Protein AF-A0A5E4GK31-F1 (afdb_monomer)

Structure (mmCIF, N/CA/C/O backbone):
data_AF-A0A5E4GK31-F1
#
_entry.id   AF-A0A5E4GK31-F1
#
loop_
_atom_site.group_PDB
_atom_site.id
_atom_site.type_symbol
_atom_site.label_atom_id
_atom_site.label_alt_id
_atom_site.label_comp_id
_atom_site.label_asym_id
_atom_site.label_entity_id
_atom_site.label_seq_id
_atom_site.pdbx_PDB_ins_code
_atom_site.Cartn_x
_atom_site.Cartn_y
_atom_site.Cartn_z
_atom_site.occupancy
_atom_site.B_iso_or_equiv
_atom_site.auth_seq_id
_atom_site.auth_comp_id
_atom_site.auth_asym_id
_atom_site.auth_atom_id
_atom_site.pdbx_PDB_model_num
ATOM 1 N N . MET A 1 1 ? -9.399 -16.671 -3.365 1.00 38.94 1 MET A N 1
ATOM 2 C CA . MET A 1 1 ? -8.374 -17.064 -4.359 1.00 38.94 1 MET A CA 1
ATOM 3 C C . MET A 1 1 ? -7.216 -16.090 -4.257 1.00 38.94 1 MET A C 1
ATOM 5 O O . MET A 1 1 ? -7.447 -14.903 -4.423 1.00 38.94 1 MET A O 1
ATOM 9 N N . LYS A 1 2 ? -6.000 -16.553 -3.949 1.00 38.66 2 LYS A N 1
ATOM 10 C CA . LYS A 1 2 ? -4.810 -15.694 -3.998 1.00 38.66 2 LYS A CA 1
ATOM 11 C C . LYS A 1 2 ? -4.248 -15.729 -5.415 1.00 38.66 2 LYS A C 1
ATOM 13 O O . LYS A 1 2 ? -3.634 -16.719 -5.800 1.00 38.66 2 LYS A O 1
ATOM 18 N N . SER A 1 3 ? -4.461 -14.669 -6.190 1.00 53.00 3 SER A N 1
ATOM 19 C CA . SER A 1 3 ? -3.821 -14.483 -7.494 1.00 53.00 3 SER A CA 1
ATOM 20 C C . SER A 1 3 ? -2.358 -14.081 -7.284 1.00 53.00 3 SER A C 1
ATOM 22 O O . SER A 1 3 ? -1.995 -12.906 -7.391 1.00 53.00 3 SER A O 1
ATOM 24 N N . LYS A 1 4 ? -1.508 -15.044 -6.907 1.00 55.19 4 LYS A N 1
ATOM 25 C CA . LYS A 1 4 ? -0.059 -14.824 -6.825 1.00 55.19 4 LYS A CA 1
ATOM 26 C C . LYS A 1 4 ? 0.425 -14.330 -8.195 1.00 55.19 4 LYS A C 1
ATOM 28 O O . LYS A 1 4 ? 0.486 -15.097 -9.146 1.00 55.19 4 LYS A O 1
ATOM 33 N N . GLY A 1 5 ? 0.731 -13.035 -8.288 1.00 67.19 5 GLY A N 1
ATOM 34 C CA . GLY A 1 5 ? 1.324 -12.413 -9.472 1.00 67.19 5 GLY A CA 1
ATOM 35 C C . GLY A 1 5 ? 0.386 -11.674 -10.435 1.00 67.19 5 GLY A C 1
ATOM 36 O O . GLY A 1 5 ? 0.855 -11.372 -11.528 1.00 67.19 5 GLY A O 1
ATOM 37 N N . MET A 1 6 ? -0.872 -11.371 -10.080 1.00 85.00 6 MET A N 1
ATOM 38 C CA . MET A 1 6 ? -1.738 -10.458 -10.871 1.00 85.00 6 MET A CA 1
ATOM 39 C C . MET A 1 6 ? -1.795 -9.022 -10.337 1.00 85.00 6 MET A C 1
ATOM 41 O O . MET A 1 6 ? -2.273 -8.135 -11.034 1.00 85.00 6 MET A O 1
ATOM 45 N N . VAL A 1 7 ? -1.326 -8.782 -9.114 1.00 91.81 7 VAL A N 1
ATOM 46 C CA . VAL A 1 7 ? -1.344 -7.456 -8.487 1.00 91.81 7 VAL A CA 1
ATOM 47 C C . VAL A 1 7 ? 0.094 -7.007 -8.265 1.00 91.81 7 VAL A C 1
ATOM 49 O O . VAL A 1 7 ? 0.878 -7.757 -7.680 1.00 91.81 7 VAL A O 1
ATOM 52 N N . LEU A 1 8 ? 0.418 -5.795 -8.718 1.00 94.44 8 LEU A N 1
ATOM 53 C CA . LEU A 1 8 ? 1.686 -5.114 -8.462 1.00 94.44 8 LEU A CA 1
ATOM 54 C C . LEU A 1 8 ? 1.410 -3.850 -7.636 1.00 94.44 8 LEU A C 1
ATOM 56 O O . LEU A 1 8 ? 0.920 -2.865 -8.189 1.00 94.44 8 LEU A O 1
ATOM 60 N N . PRO A 1 9 ? 1.693 -3.849 -6.324 1.00 95.88 9 PRO A N 1
ATOM 61 C CA . PRO A 1 9 ? 1.639 -2.628 -5.534 1.00 95.88 9 PRO A CA 1
ATOM 62 C C . PRO A 1 9 ? 2.699 -1.631 -6.014 1.00 95.88 9 PRO A C 1
ATOM 64 O O . PRO A 1 9 ? 3.867 -1.990 -6.179 1.00 95.88 9 PRO A O 1
ATOM 67 N N . VAL A 1 10 ? 2.296 -0.374 -6.188 1.00 97.00 10 VAL A N 1
ATOM 68 C CA . VAL A 1 10 ? 3.196 0.758 -6.438 1.00 97.00 10 VAL A CA 1
ATOM 69 C C . VAL A 1 10 ? 3.015 1.750 -5.294 1.00 97.00 10 VAL A C 1
ATOM 71 O O . VAL A 1 10 ? 1.947 2.340 -5.135 1.00 97.00 10 VAL A O 1
ATOM 74 N N . PHE A 1 11 ? 4.047 1.910 -4.473 1.00 96.56 11 PHE A N 1
ATOM 75 C CA . PHE A 1 11 ? 4.069 2.824 -3.337 1.00 96.56 11 PHE A CA 1
ATOM 76 C C . PHE A 1 11 ? 4.655 4.159 -3.795 1.00 96.56 11 PHE A C 1
ATOM 78 O O . PHE A 1 11 ? 5.869 4.307 -3.916 1.00 96.56 11 PHE A O 1
ATOM 85 N N . TYR A 1 12 ? 3.782 5.118 -4.105 1.00 96.62 12 TYR A N 1
ATOM 86 C CA . TYR A 1 12 ? 4.183 6.418 -4.636 1.00 96.62 12 TYR A CA 1
ATOM 87 C C . TYR A 1 12 ? 4.209 7.486 -3.543 1.00 96.62 12 TYR A C 1
ATOM 89 O O . TYR A 1 12 ? 3.166 7.864 -3.016 1.00 96.62 12 TYR A O 1
ATOM 97 N N . ASN A 1 13 ? 5.407 7.964 -3.208 1.00 95.44 13 ASN A N 1
ATOM 98 C CA . ASN A 1 13 ? 5.670 8.965 -2.171 1.00 95.44 13 ASN A CA 1
ATOM 99 C C . ASN A 1 13 ? 5.005 8.653 -0.811 1.00 95.44 13 ASN A C 1
ATOM 101 O O . ASN A 1 13 ? 4.607 9.547 -0.066 1.00 95.44 13 ASN A O 1
ATOM 105 N N . VAL A 1 14 ? 4.889 7.366 -0.482 1.00 95.88 14 VAL A N 1
ATOM 106 C CA . VAL A 1 14 ? 4.369 6.862 0.795 1.00 95.88 14 VAL A CA 1
ATOM 107 C C . VAL A 1 14 ? 5.338 5.839 1.365 1.00 95.88 14 VAL A C 1
ATOM 109 O O . VAL A 1 14 ? 6.117 5.243 0.628 1.00 95.88 14 VAL A O 1
ATOM 112 N N . ASP A 1 15 ? 5.320 5.640 2.680 1.00 95.69 15 ASP A N 1
ATOM 113 C CA . ASP A 1 15 ? 6.008 4.504 3.288 1.00 95.69 15 ASP A CA 1
ATOM 114 C C . ASP A 1 15 ? 5.129 3.243 3.154 1.00 95.69 15 ASP A C 1
ATOM 116 O O . ASP A 1 15 ? 3.979 3.255 3.608 1.00 95.69 15 ASP A O 1
ATOM 120 N N . PRO A 1 16 ? 5.619 2.139 2.556 1.00 96.31 16 PRO A N 1
ATOM 121 C CA . PRO A 1 16 ? 4.856 0.894 2.465 1.00 96.31 16 PRO A CA 1
ATOM 122 C C . PRO A 1 16 ? 4.362 0.374 3.825 1.00 96.31 16 PRO A C 1
ATOM 124 O O . PRO A 1 16 ? 3.316 -0.277 3.902 1.00 96.31 16 PRO A O 1
ATOM 127 N N . SER A 1 17 ? 5.088 0.657 4.912 1.00 96.62 17 SER A N 1
ATOM 128 C CA . SER A 1 17 ? 4.694 0.273 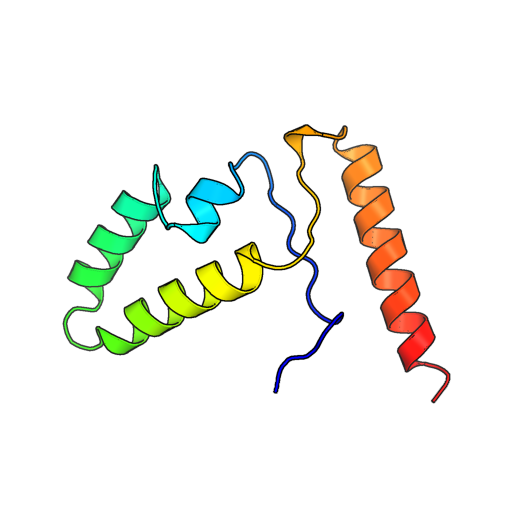6.268 1.00 96.62 17 SER A CA 1
ATOM 129 C C . SER A 1 17 ? 3.493 1.069 6.781 1.00 96.62 17 SER A C 1
ATOM 131 O O . SER A 1 17 ? 2.638 0.472 7.442 1.00 96.62 17 SER A O 1
ATOM 133 N N . ASP A 1 18 ? 3.365 2.345 6.399 1.00 97.69 18 ASP A N 1
ATOM 134 C CA . ASP A 1 18 ? 2.191 3.165 6.711 1.00 97.69 18 ASP A CA 1
ATOM 135 C C . ASP A 1 18 ? 0.946 2.654 5.994 1.00 97.69 18 ASP A C 1
ATOM 137 O O . ASP A 1 18 ? -0.121 2.571 6.599 1.00 97.69 18 ASP A O 1
ATOM 141 N 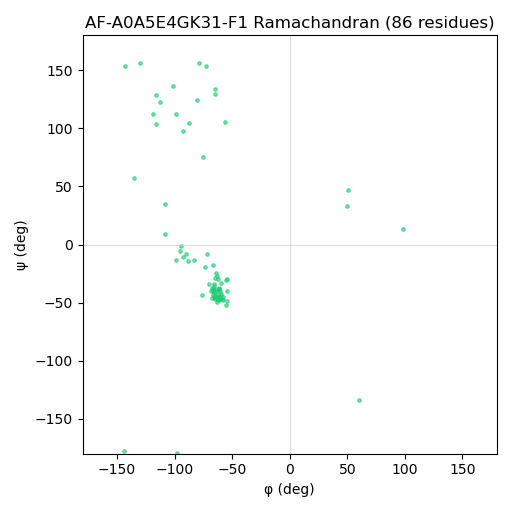N . VAL A 1 19 ? 1.083 2.205 4.744 1.00 97.50 19 VAL A N 1
ATOM 142 C CA . VAL A 1 19 ? -0.018 1.560 4.012 1.00 97.50 19 VAL A CA 1
ATOM 143 C C . VAL A 1 19 ? -0.401 0.232 4.670 1.00 97.50 19 VAL A C 1
ATOM 145 O O . VAL A 1 19 ? -1.583 -0.040 4.886 1.00 97.50 19 VAL A O 1
ATOM 148 N N . ARG A 1 20 ? 0.593 -0.591 5.031 1.00 97.44 20 ARG A N 1
ATOM 149 C CA . ARG A 1 20 ? 0.392 -1.930 5.611 1.00 97.44 20 ARG A CA 1
ATOM 150 C C . ARG A 1 20 ? -0.251 -1.903 6.989 1.00 97.44 20 ARG A C 1
ATOM 152 O O . ARG A 1 20 ? -1.068 -2.768 7.283 1.00 97.44 20 ARG A O 1
ATOM 159 N N . LYS A 1 21 ? 0.149 -0.957 7.837 1.00 98.00 21 LYS A N 1
ATOM 160 C CA . LYS A 1 21 ? -0.356 -0.814 9.210 1.00 98.00 21 LYS A CA 1
ATOM 161 C C . LYS A 1 21 ? -1.495 0.200 9.313 1.00 98.00 21 LYS A C 1
ATOM 163 O O . LYS A 1 21 ? -2.070 0.350 10.386 1.00 98.00 21 LYS A O 1
ATOM 168 N N . GLN A 1 22 ? -1.803 0.893 8.214 1.00 98.12 22 GLN A N 1
ATOM 169 C CA . GLN A 1 22 ? -2.705 2.042 8.172 1.00 98.12 22 GLN A CA 1
ATOM 170 C C . GLN A 1 22 ? -2.342 3.089 9.244 1.00 98.12 22 GLN A C 1
ATOM 172 O O . GLN A 1 22 ? -3.210 3.555 9.982 1.00 98.12 22 GLN A O 1
ATOM 177 N N . SER A 1 23 ? -1.049 3.423 9.338 1.00 98.12 23 SER A N 1
ATOM 178 C CA . SER A 1 23 ? -0.486 4.467 10.209 1.00 98.12 23 SER A CA 1
ATOM 179 C C . SER A 1 23 ? -0.259 5.782 9.447 1.00 98.12 23 SER A C 1
ATOM 181 O O . SER A 1 23 ? -0.630 5.910 8.279 1.00 98.12 23 SER A O 1
ATOM 183 N N . GLY A 1 24 ? 0.264 6.812 10.119 1.00 96.19 24 GLY A N 1
ATOM 184 C CA . GLY A 1 24 ? 0.464 8.128 9.509 1.00 96.19 24 GLY A CA 1
ATOM 185 C C . GLY A 1 24 ? -0.853 8.745 9.024 1.00 96.19 24 GLY A C 1
ATOM 186 O O . GLY A 1 24 ? -1.864 8.717 9.730 1.00 96.19 24 GLY A O 1
ATOM 187 N N . SER A 1 25 ? -0.864 9.280 7.802 1.00 96.56 25 SER A N 1
ATOM 188 C CA . SER A 1 25 ? -2.062 9.883 7.196 1.00 96.56 25 SER A CA 1
ATOM 189 C C . SER A 1 25 ? -3.215 8.888 7.008 1.00 96.56 25 SER A C 1
ATOM 191 O O . SER A 1 25 ? -4.382 9.274 7.113 1.00 96.56 25 SER A O 1
ATOM 193 N N . PHE A 1 26 ? -2.914 7.601 6.804 1.00 97.75 26 PHE A N 1
ATOM 194 C CA . PHE A 1 26 ? -3.928 6.557 6.647 1.00 97.75 26 PHE A CA 1
ATOM 195 C C . PHE A 1 26 ? -4.735 6.351 7.931 1.00 97.75 26 PHE A C 1
ATOM 197 O O . PHE A 1 26 ? -5.936 6.103 7.849 1.00 97.75 26 PHE A O 1
ATOM 204 N N . ALA A 1 27 ? -4.124 6.511 9.110 1.00 97.94 27 ALA A N 1
ATOM 205 C CA . ALA A 1 27 ? -4.833 6.377 10.383 1.00 97.94 27 ALA A CA 1
ATOM 206 C C . ALA A 1 27 ? -5.961 7.412 10.509 1.00 97.94 27 ALA A C 1
ATOM 208 O O . ALA A 1 27 ? -7.089 7.062 10.859 1.00 97.94 27 ALA A O 1
ATOM 209 N N . GLY A 1 28 ? -5.669 8.673 10.168 1.00 97.81 28 GLY A N 1
ATOM 21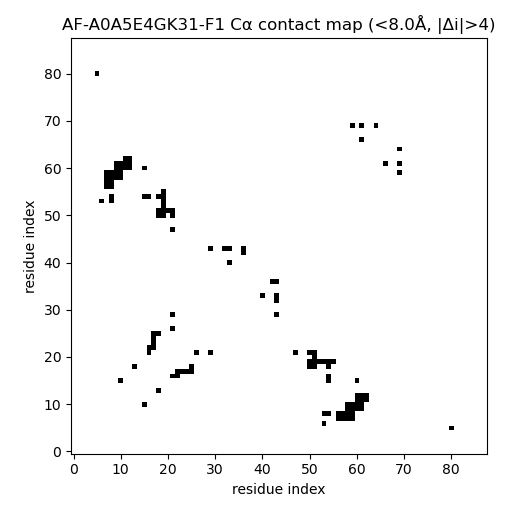0 C CA . GLY A 1 28 ? -6.651 9.759 10.175 1.00 97.81 28 GLY A CA 1
ATOM 211 C C . GLY A 1 28 ? -7.781 9.528 9.171 1.00 97.81 28 GLY A C 1
ATOM 212 O O . GLY A 1 28 ? -8.953 9.615 9.537 1.00 97.81 28 GLY A O 1
ATOM 213 N N . ALA A 1 29 ? -7.438 9.146 7.936 1.00 98.06 29 ALA A N 1
ATOM 214 C CA . ALA A 1 29 ? -8.420 8.850 6.892 1.00 98.06 29 ALA A CA 1
ATOM 215 C C . ALA A 1 29 ? -9.352 7.691 7.284 1.00 98.06 29 ALA A C 1
ATOM 217 O O . ALA A 1 29 ? -10.571 7.778 7.121 1.00 98.06 29 ALA A O 1
ATOM 218 N N . PHE A 1 30 ? -8.805 6.619 7.865 1.00 98.25 30 PHE A N 1
ATOM 219 C CA . PHE A 1 30 ? -9.622 5.508 8.340 1.00 98.25 30 PHE A CA 1
ATOM 220 C C . PHE A 1 30 ? -10.514 5.892 9.521 1.00 98.25 30 PHE A C 1
ATOM 222 O O . PHE A 1 30 ? -11.675 5.494 9.528 1.00 98.25 30 PHE A O 1
ATOM 229 N N . ALA A 1 31 ? -10.039 6.702 10.470 1.00 98.06 31 ALA A N 1
ATOM 230 C CA . ALA A 1 31 ? -10.878 7.193 11.565 1.00 98.06 31 ALA A CA 1
ATOM 231 C C . ALA A 1 31 ? -12.058 8.045 11.055 1.00 98.06 31 ALA A C 1
ATOM 233 O O . ALA A 1 31 ? -13.169 7.964 11.582 1.00 98.06 31 ALA A O 1
ATOM 234 N N . GLU A 1 32 ? -11.847 8.846 10.007 1.00 98.44 32 GLU A N 1
ATOM 235 C CA . GLU A 1 32 ? -12.926 9.585 9.346 1.00 98.44 32 GLU A CA 1
ATOM 236 C C . GLU A 1 32 ? -13.910 8.641 8.639 1.00 98.44 32 GLU A C 1
ATOM 238 O O . GLU A 1 32 ? -15.127 8.786 8.775 1.00 98.44 32 GLU A O 1
ATOM 243 N N . HIS A 1 33 ? -13.406 7.629 7.928 1.00 98.12 33 HIS A N 1
ATOM 244 C CA . HIS A 1 33 ? -14.245 6.626 7.274 1.00 98.12 33 HIS A CA 1
ATOM 245 C C . HIS A 1 33 ? -15.059 5.790 8.268 1.00 98.12 33 HIS A C 1
ATOM 247 O O . HIS A 1 33 ? -16.229 5.531 8.007 1.00 98.12 33 HIS A O 1
ATOM 253 N N . GLU A 1 34 ? -14.503 5.423 9.422 1.00 97.75 34 GLU A N 1
ATOM 254 C CA . GLU A 1 34 ? -15.228 4.711 10.485 1.00 97.75 34 GLU A CA 1
ATOM 255 C C . GLU A 1 34 ? -16.398 5.546 11.027 1.00 97.75 34 GLU A C 1
ATOM 257 O O . GLU A 1 34 ? -17.488 5.015 11.236 1.00 97.75 34 GLU A O 1
ATOM 262 N N . LYS A 1 35 ? -16.224 6.869 11.166 1.00 97.94 35 LYS A N 1
ATOM 263 C CA . LYS A 1 35 ? -17.317 7.785 11.538 1.00 97.94 35 LYS A CA 1
ATOM 264 C C . LYS A 1 35 ? -18.368 7.899 10.433 1.00 97.94 35 LYS A C 1
ATOM 266 O O . LYS A 1 35 ? -19.565 7.838 10.713 1.00 97.94 35 LYS A O 1
ATOM 271 N N . ARG A 1 36 ? -17.927 8.065 9.180 1.00 98.19 36 ARG A N 1
ATOM 272 C CA . ARG A 1 36 ? -18.806 8.249 8.014 1.00 98.19 36 ARG A CA 1
ATOM 273 C C . ARG A 1 36 ? -19.624 6.998 7.689 1.00 98.19 36 ARG A C 1
ATOM 275 O O . ARG A 1 36 ? -20.780 7.119 7.304 1.00 98.19 36 ARG A O 1
ATOM 282 N N . PHE A 1 37 ? -19.036 5.816 7.846 1.00 97.56 37 PHE A N 1
ATOM 283 C CA . PHE A 1 37 ? -19.648 4.521 7.541 1.00 97.56 37 PHE A CA 1
ATOM 284 C C . PHE A 1 37 ? -19.983 3.734 8.814 1.00 97.56 37 PHE A C 1
ATOM 286 O O . PHE A 1 37 ? -19.902 2.511 8.827 1.00 97.56 37 PHE A O 1
ATOM 293 N N . ARG A 1 38 ? -20.389 4.420 9.890 1.00 96.62 38 ARG A N 1
ATOM 294 C CA . ARG A 1 38 ? -20.729 3.794 11.183 1.00 96.62 38 ARG A CA 1
ATOM 295 C C . ARG A 1 38 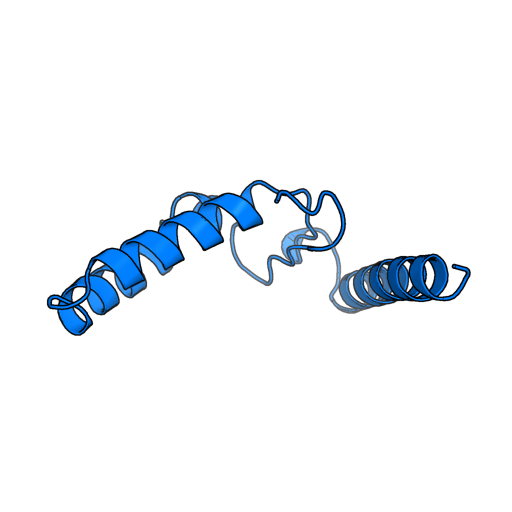? -21.803 2.697 11.088 1.00 96.62 38 ARG A C 1
ATOM 297 O O . ARG A 1 38 ? -21.776 1.755 11.869 1.00 96.62 38 ARG A O 1
ATOM 304 N N . GLU A 1 39 ? -22.720 2.811 10.126 1.00 98.00 39 GLU A N 1
ATOM 305 C CA . GLU A 1 39 ? -23.792 1.835 9.859 1.00 98.00 39 GLU A CA 1
ATOM 306 C C . GLU A 1 39 ? -23.323 0.651 8.987 1.00 98.00 39 GLU A C 1
ATOM 308 O O . GLU A 1 39 ? -23.995 -0.372 8.926 1.00 98.00 39 GLU A O 1
ATOM 313 N N . ASP A 1 40 ? -22.150 0.757 8.352 1.00 97.12 40 ASP A N 1
ATOM 314 C CA . ASP A 1 40 ? -21.525 -0.283 7.520 1.00 97.12 40 ASP A CA 1
ATOM 315 C C . ASP A 1 40 ? -20.032 -0.401 7.871 1.00 97.12 40 ASP A C 1
ATOM 317 O O . ASP A 1 40 ? -19.131 -0.231 7.044 1.00 97.12 40 ASP A O 1
ATOM 321 N N . ILE A 1 41 ? -19.746 -0.663 9.149 1.00 97.06 41 ILE A N 1
ATOM 322 C CA . ILE A 1 41 ? -18.363 -0.748 9.638 1.00 97.06 41 ILE A CA 1
ATOM 323 C C . ILE A 1 41 ? -17.587 -1.900 8.977 1.00 97.06 41 ILE A C 1
ATOM 325 O O . ILE A 1 41 ? -16.370 -1.826 8.796 1.00 97.06 41 ILE A O 1
ATOM 329 N N . GLU A 1 42 ? -18.292 -2.952 8.549 1.00 97.81 42 GLU A N 1
ATOM 330 C CA . GLU A 1 42 ? -17.714 -4.095 7.840 1.00 97.81 42 GLU A CA 1
ATOM 331 C C . GLU A 1 42 ? -17.136 -3.703 6.475 1.00 97.81 42 GLU A C 1
ATOM 333 O O . GLU A 1 42 ? -16.164 -4.299 6.007 1.00 97.81 42 GLU A O 1
ATOM 338 N N . LYS A 1 43 ? -17.664 -2.663 5.821 1.00 97.31 43 LYS A N 1
ATOM 339 C CA . LYS A 1 43 ? -17.032 -2.075 4.632 1.00 97.31 43 LYS A CA 1
ATOM 340 C C . LYS A 1 43 ? -15.658 -1.491 4.940 1.00 97.31 43 LYS A C 1
ATOM 342 O O . LYS A 1 43 ? -14.707 -1.776 4.213 1.00 97.31 43 LYS A O 1
ATOM 347 N N . VAL A 1 44 ? -15.525 -0.750 6.037 1.00 98.06 44 VAL A N 1
ATOM 348 C CA . VAL A 1 44 ? -14.242 -0.147 6.424 1.00 98.06 44 VAL A CA 1
ATOM 349 C C . VAL A 1 44 ? -13.231 -1.219 6.836 1.00 98.06 44 VAL A C 1
ATOM 351 O O . VAL A 1 44 ? -12.070 -1.163 6.425 1.00 98.06 44 VAL A O 1
ATOM 354 N N . LYS A 1 45 ? -13.671 -2.259 7.557 1.00 98.19 45 LYS A N 1
ATOM 355 C CA . LYS A 1 45 ? -12.826 -3.422 7.882 1.00 98.19 45 LYS A CA 1
ATOM 356 C C . LYS A 1 45 ? -12.320 -4.141 6.629 1.00 98.19 45 LYS A C 1
ATOM 358 O O . LYS A 1 45 ? -11.135 -4.466 6.558 1.00 98.19 45 LYS A O 1
ATOM 363 N N . ARG A 1 46 ? -13.173 -4.335 5.613 1.00 98.44 46 ARG A N 1
ATOM 364 C CA . ARG A 1 46 ? -12.770 -4.918 4.317 1.00 98.44 46 ARG A CA 1
ATOM 365 C C . ARG A 1 46 ? -11.705 -4.077 3.612 1.00 98.44 46 ARG A C 1
ATOM 367 O O . ARG A 1 46 ? -10.755 -4.641 3.080 1.00 98.44 46 ARG A O 1
ATOM 374 N N . TRP A 1 47 ? -11.808 -2.748 3.648 1.00 98.31 47 TRP A N 1
ATOM 375 C CA . TRP A 1 47 ? -10.778 -1.860 3.091 1.00 98.31 47 TRP A CA 1
ATOM 376 C C . TRP A 1 47 ? -9.443 -1.953 3.834 1.00 98.31 47 TRP A C 1
ATOM 378 O O . TRP A 1 47 ? -8.400 -2.052 3.188 1.00 98.31 47 TRP A O 1
ATOM 388 N N . ARG A 1 48 ? -9.463 -1.985 5.176 1.00 98.31 48 ARG A N 1
ATOM 389 C CA . ARG A 1 48 ? -8.250 -2.197 5.991 1.00 98.31 48 ARG A CA 1
ATOM 390 C C . ARG A 1 48 ? -7.574 -3.524 5.644 1.00 98.31 48 ARG A C 1
ATOM 392 O O . ARG A 1 48 ? -6.366 -3.563 5.409 1.00 98.31 48 ARG A O 1
ATOM 399 N N . ALA A 1 49 ? -8.360 -4.599 5.557 1.00 98.12 49 ALA A N 1
ATOM 400 C CA . ALA A 1 49 ? -7.866 -5.924 5.195 1.00 98.12 49 ALA A CA 1
ATOM 401 C C . ALA A 1 49 ? -7.256 -5.938 3.784 1.00 98.12 49 ALA A C 1
ATOM 403 O O . ALA A 1 49 ? -6.147 -6.438 3.613 1.00 98.12 49 ALA A O 1
ATOM 404 N N . ALA A 1 50 ? -7.925 -5.329 2.799 1.00 97.12 50 ALA A N 1
ATOM 405 C CA . ALA A 1 50 ? -7.435 -5.254 1.424 1.00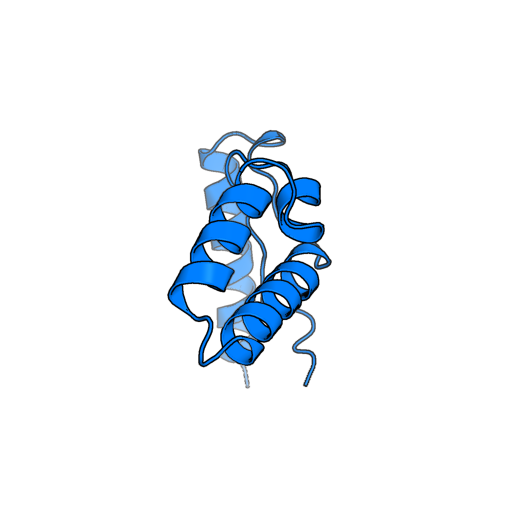 97.12 50 ALA A CA 1
ATOM 406 C C . ALA A 1 50 ? -6.118 -4.467 1.306 1.00 97.12 50 ALA A C 1
ATOM 408 O O . ALA A 1 50 ? -5.182 -4.942 0.664 1.00 97.12 50 ALA A O 1
ATOM 409 N N . LEU A 1 51 ? -6.002 -3.302 1.960 1.00 97.25 51 LEU A N 1
ATOM 410 C CA . LEU A 1 51 ? -4.746 -2.538 1.970 1.00 97.25 51 LEU A CA 1
ATOM 411 C C . LEU A 1 51 ? -3.618 -3.307 2.656 1.00 97.25 51 LEU A C 1
ATOM 413 O O . LEU A 1 51 ? -2.499 -3.329 2.149 1.00 97.25 51 LEU A O 1
ATOM 417 N N . THR A 1 52 ? -3.916 -3.986 3.765 1.00 97.62 52 THR A N 1
ATOM 418 C CA . THR A 1 52 ? -2.945 -4.846 4.453 1.00 97.62 52 THR A CA 1
ATOM 419 C C . THR A 1 52 ? -2.486 -5.993 3.554 1.00 97.62 52 THR A C 1
ATOM 421 O O . THR A 1 52 ? -1.291 -6.272 3.478 1.00 97.62 52 THR A O 1
ATOM 424 N N . GLU A 1 53 ? -3.404 -6.662 2.853 1.00 96.00 53 GLU A N 1
ATOM 425 C CA . GLU A 1 53 ? -3.075 -7.771 1.955 1.0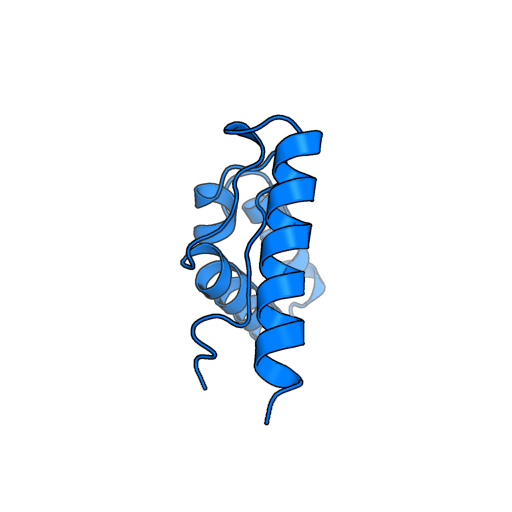0 96.00 53 GLU A CA 1
ATOM 426 C C . GLU A 1 53 ? -2.189 -7.310 0.792 1.00 96.00 53 GLU A C 1
ATOM 428 O O . GLU A 1 53 ? -1.129 -7.896 0.569 1.00 96.00 53 GLU A O 1
ATOM 433 N N . VAL A 1 54 ? -2.565 -6.227 0.104 1.00 95.12 54 VAL A N 1
ATOM 434 C CA . VAL A 1 54 ? -1.802 -5.691 -1.035 1.00 95.12 54 VAL A CA 1
ATOM 435 C C . VAL A 1 54 ? -0.435 -5.163 -0.589 1.00 95.12 54 VAL A 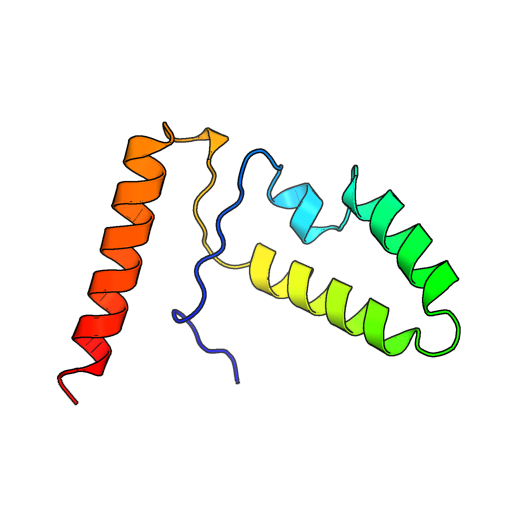C 1
ATOM 437 O O . VAL A 1 54 ? 0.567 -5.453 -1.238 1.00 95.12 54 VAL A O 1
ATOM 440 N N . ALA A 1 55 ? -0.346 -4.469 0.549 1.00 96.06 55 ALA A N 1
ATOM 441 C CA . ALA A 1 55 ? 0.920 -3.931 1.059 1.00 96.06 55 ALA A CA 1
ATOM 442 C C . ALA A 1 55 ? 1.888 -4.999 1.614 1.00 96.06 55 ALA A C 1
ATOM 444 O O . ALA A 1 55 ? 3.037 -4.691 1.951 1.00 96.06 55 ALA A O 1
ATOM 445 N N . ASN A 1 56 ? 1.437 -6.250 1.740 1.00 95.56 56 ASN A N 1
ATOM 446 C CA . ASN A 1 56 ? 2.280 -7.405 2.055 1.00 95.56 56 ASN A CA 1
ATOM 447 C C . ASN A 1 56 ? 2.836 -8.107 0.804 1.00 95.56 56 ASN A C 1
ATOM 449 O O . ASN A 1 56 ? 3.680 -8.993 0.937 1.00 95.56 56 ASN A O 1
ATOM 453 N N . LEU A 1 57 ? 2.386 -7.740 -0.399 1.00 94.50 57 LEU A N 1
ATOM 454 C CA . LEU A 1 57 ? 2.957 -8.241 -1.647 1.00 94.50 57 LEU A CA 1
ATOM 455 C C . LEU A 1 57 ? 4.269 -7.512 -1.973 1.00 94.50 57 LEU A C 1
ATOM 457 O O . LEU A 1 57 ? 4.491 -6.375 -1.557 1.00 94.50 57 LEU A O 1
ATOM 461 N N . SER A 1 58 ? 5.132 -8.158 -2.759 1.00 90.81 58 SER A N 1
ATOM 462 C CA . SER A 1 58 ? 6.285 -7.490 -3.368 1.00 90.81 58 SER A CA 1
ATOM 463 C C . SER A 1 58 ? 5.798 -6.426 -4.352 1.00 90.81 58 SER A C 1
ATOM 465 O O . SER A 1 58 ? 4.971 -6.723 -5.213 1.00 90.81 58 SER A O 1
ATOM 467 N N . GLY A 1 59 ? 6.315 -5.206 -4.229 1.00 93.06 59 GLY A N 1
ATOM 468 C CA . GLY A 1 59 ? 5.906 -4.058 -5.034 1.00 93.06 59 GLY A CA 1
ATOM 469 C C . GLY A 1 59 ? 7.071 -3.134 -5.368 1.00 93.06 59 GLY A C 1
ATOM 470 O O . GLY A 1 59 ? 8.218 -3.411 -5.016 1.00 93.06 59 GLY A O 1
ATOM 471 N N . LEU A 1 60 ? 6.762 -2.039 -6.056 1.00 95.50 60 LEU A N 1
ATOM 472 C CA . LEU A 1 60 ? 7.717 -0.993 -6.414 1.00 95.50 60 LEU A CA 1
ATOM 473 C C . LEU A 1 60 ? 7.558 0.198 -5.467 1.00 95.50 60 LEU A C 1
ATOM 475 O O . LEU A 1 60 ? 6.436 0.616 -5.192 1.00 95.50 60 LEU A O 1
ATOM 479 N N . ASP A 1 61 ? 8.670 0.749 -4.992 1.00 95.50 61 ASP A N 1
ATOM 480 C CA . ASP A 1 61 ? 8.697 1.936 -4.133 1.00 95.50 61 ASP A CA 1
ATOM 481 C C . ASP A 1 61 ? 9.329 3.100 -4.900 1.00 95.50 61 ASP A C 1
ATOM 483 O O . ASP A 1 61 ? 10.466 2.996 -5.374 1.00 95.50 61 ASP A O 1
ATOM 487 N N . SER A 1 62 ? 8.593 4.206 -5.030 1.00 95.06 62 SER A N 1
ATOM 488 C CA . SER A 1 62 ? 9.057 5.386 -5.758 1.00 95.06 62 SER A CA 1
ATOM 489 C C . SER A 1 62 ? 10.245 6.078 -5.093 1.00 95.06 62 SER A C 1
ATOM 491 O O . SER A 1 62 ? 10.903 6.880 -5.739 1.00 95.06 62 SER A O 1
ATOM 493 N N . LYS A 1 63 ? 10.528 5.822 -3.811 1.00 93.31 63 LYS A N 1
ATOM 494 C CA . LYS A 1 63 ? 11.687 6.406 -3.118 1.00 93.31 63 LYS A CA 1
ATOM 495 C C . LYS A 1 63 ? 13.014 5.779 -3.554 1.00 93.31 63 LYS A C 1
ATOM 497 O O . LYS A 1 63 ? 14.060 6.389 -3.357 1.00 93.31 63 LYS A O 1
ATOM 502 N N . ASN A 1 64 ? 12.974 4.589 -4.155 1.00 90.19 64 ASN A N 1
ATOM 503 C CA . ASN A 1 64 ? 14.168 3.849 -4.570 1.00 90.19 64 ASN A CA 1
ATOM 504 C C . ASN A 1 64 ? 14.582 4.122 -6.024 1.00 90.19 64 ASN A C 1
ATOM 506 O O . ASN A 1 64 ? 15.648 3.682 -6.445 1.00 90.19 64 ASN A O 1
ATOM 510 N N . GLU A 1 65 ? 13.746 4.800 -6.812 1.00 87.62 65 GLU A N 1
ATOM 511 C CA . GLU A 1 65 ? 13.930 4.970 -8.256 1.00 87.62 65 GLU A CA 1
ATOM 512 C C . GLU A 1 65 ? 13.476 6.361 -8.703 1.00 87.62 65 GLU A C 1
ATOM 514 O O . GLU A 1 65 ? 12.578 6.950 -8.110 1.00 87.62 65 GLU A O 1
ATOM 519 N N . CYS A 1 66 ? 14.035 6.886 -9.797 1.00 93.75 66 CYS A N 1
ATOM 520 C CA . CYS A 1 66 ? 13.434 8.057 -10.435 1.00 93.75 66 CYS A CA 1
ATOM 521 C C . CYS A 1 66 ? 12.140 7.670 -11.168 1.00 93.75 66 CYS A C 1
ATOM 523 O O . CYS A 1 66 ? 11.985 6.537 -11.630 1.00 93.75 66 CYS A O 1
ATOM 525 N N . GLU A 1 67 ? 11.226 8.628 -11.326 1.00 94.56 67 GLU A N 1
ATOM 526 C CA . GLU A 1 67 ? 9.887 8.390 -11.882 1.00 94.56 67 GLU A CA 1
ATOM 527 C C . GLU A 1 67 ? 9.919 7.706 -13.257 1.00 94.56 67 GLU A C 1
ATOM 529 O O . GLU A 1 67 ? 9.172 6.760 -13.493 1.00 94.56 67 GLU A O 1
ATOM 534 N N . ARG A 1 68 ? 10.855 8.100 -14.133 1.00 96.50 68 ARG A N 1
ATOM 535 C CA . ARG A 1 68 ? 11.046 7.453 -15.441 1.00 96.50 68 ARG A CA 1
ATOM 536 C C . ARG A 1 68 ? 11.286 5.946 -15.306 1.00 96.50 68 ARG A C 1
ATOM 538 O O . ARG A 1 68 ? 10.576 5.164 -15.927 1.00 96.50 68 ARG A O 1
ATOM 545 N N . LYS A 1 69 ? 12.249 5.545 -14.469 1.00 95.88 69 LYS A N 1
ATOM 546 C CA . LYS A 1 69 ? 12.588 4.130 -14.248 1.00 95.88 69 LYS A CA 1
ATOM 547 C C . LYS A 1 69 ? 11.448 3.369 -13.583 1.00 95.88 69 LYS A C 1
ATOM 549 O O . LYS A 1 69 ? 11.235 2.196 -13.874 1.00 95.88 69 LYS A O 1
ATOM 554 N N . LEU A 1 70 ? 10.714 4.025 -12.683 1.00 96.38 70 LEU A N 1
ATOM 555 C CA . LEU A 1 70 ? 9.531 3.438 -12.063 1.00 96.38 70 LEU A CA 1
ATOM 556 C C . LEU A 1 70 ? 8.467 3.110 -13.121 1.00 96.38 70 LEU A C 1
ATOM 558 O O . LEU A 1 70 ? 7.951 1.995 -13.131 1.00 96.38 70 LEU A O 1
ATOM 562 N N . ILE A 1 71 ? 8.180 4.048 -14.029 1.00 96.88 71 ILE A N 1
ATOM 563 C CA . ILE A 1 71 ? 7.226 3.850 -15.128 1.00 96.88 71 ILE A CA 1
ATOM 564 C C . ILE A 1 71 ? 7.705 2.744 -16.074 1.00 96.88 71 ILE A C 1
ATOM 566 O O . ILE A 1 71 ? 6.914 1.864 -16.400 1.00 96.88 71 ILE A O 1
ATOM 570 N N . GLU A 1 72 ? 8.983 2.738 -16.465 1.00 97.06 72 GLU A N 1
ATOM 571 C CA . GLU A 1 72 ? 9.570 1.677 -17.304 1.00 97.06 72 GLU A CA 1
ATOM 572 C C . GLU A 1 72 ? 9.338 0.288 -16.685 1.00 97.06 72 GLU A C 1
ATOM 574 O O . GLU A 1 72 ? 8.773 -0.590 -17.336 1.00 97.06 72 GLU A O 1
ATOM 579 N N . LYS A 1 73 ? 9.634 0.119 -15.388 1.00 95.81 73 LYS A N 1
ATOM 580 C CA . LYS A 1 73 ? 9.391 -1.139 -14.658 1.00 95.81 73 LYS A CA 1
ATOM 581 C C . LYS A 1 73 ? 7.914 -1.535 -14.611 1.00 95.81 73 LYS A C 1
ATOM 583 O O . LYS A 1 73 ? 7.594 -2.721 -14.695 1.00 95.81 73 LYS A O 1
ATOM 588 N N . ILE A 1 74 ? 7.006 -0.567 -14.453 1.00 95.50 74 ILE A N 1
ATOM 589 C CA . ILE A 1 74 ? 5.558 -0.826 -14.472 1.00 95.50 74 ILE A CA 1
ATOM 590 C C . ILE A 1 74 ? 5.135 -1.324 -15.859 1.00 95.50 74 ILE A C 1
ATOM 592 O O . ILE A 1 74 ? 4.434 -2.332 -15.950 1.00 95.50 74 ILE A O 1
ATOM 596 N N . VAL A 1 75 ? 5.578 -0.654 -16.928 1.00 95.81 75 VAL A N 1
ATOM 597 C CA . VAL A 1 75 ? 5.265 -1.030 -18.315 1.00 95.81 75 VAL A CA 1
ATOM 598 C C . VAL A 1 75 ? 5.794 -2.426 -18.629 1.00 95.81 75 VAL A C 1
ATOM 600 O O . VAL A 1 75 ? 5.034 -3.259 -19.118 1.00 95.81 75 VAL A O 1
ATOM 603 N N . GLU A 1 76 ? 7.050 -2.718 -18.288 1.00 94.88 76 GLU A N 1
ATOM 604 C CA . GLU A 1 76 ? 7.659 -4.041 -18.470 1.00 94.88 76 GLU A CA 1
ATOM 605 C C . GLU A 1 76 ? 6.886 -5.137 -17.729 1.00 94.88 76 GLU A C 1
ATOM 607 O O . GLU A 1 76 ? 6.594 -6.195 -18.297 1.00 94.88 76 GLU A O 1
ATOM 612 N N . TRP A 1 77 ? 6.501 -4.881 -16.472 1.00 93.69 77 TRP A N 1
ATOM 613 C CA . TRP A 1 77 ? 5.729 -5.835 -15.680 1.00 93.69 77 TRP A CA 1
ATOM 614 C C . TRP A 1 77 ? 4.358 -6.111 -16.309 1.00 93.69 77 TRP A C 1
ATOM 616 O O . TRP A 1 77 ? 3.985 -7.275 -16.470 1.00 93.69 77 TRP A O 1
ATOM 626 N N . VAL A 1 78 ? 3.619 -5.067 -16.704 1.00 92.62 78 VAL A N 1
ATOM 627 C CA . VAL A 1 78 ? 2.298 -5.208 -17.344 1.00 92.62 78 VAL A CA 1
ATOM 628 C C . VAL A 1 78 ? 2.424 -5.945 -18.674 1.00 92.62 78 VAL A C 1
ATOM 630 O O . VAL A 1 78 ? 1.667 -6.883 -18.925 1.00 92.62 78 VAL A O 1
ATOM 633 N N . TRP A 1 79 ? 3.404 -5.575 -19.498 1.00 93.00 79 TRP A N 1
ATOM 634 C CA . TRP A 1 79 ? 3.656 -6.202 -20.792 1.00 93.00 79 TRP A CA 1
ATOM 635 C C . TRP A 1 79 ? 3.919 -7.704 -20.650 1.00 93.00 79 TRP A C 1
ATOM 637 O O . TRP A 1 79 ? 3.274 -8.516 -21.315 1.00 93.00 79 TRP A O 1
ATOM 647 N N . GLY A 1 80 ? 4.784 -8.093 -19.706 1.00 90.25 80 GLY A N 1
ATOM 648 C CA . GLY A 1 80 ? 5.053 -9.500 -19.408 1.00 90.25 80 GLY A CA 1
ATOM 649 C C . GLY A 1 80 ? 3.809 -10.275 -18.958 1.00 90.25 80 GLY A C 1
ATOM 650 O O . GLY A 1 80 ? 3.670 -11.456 -19.272 1.00 90.25 80 GLY A O 1
ATOM 651 N N . LYS A 1 81 ? 2.870 -9.623 -18.260 1.00 86.81 81 LYS A N 1
ATOM 652 C CA . LYS A 1 81 ? 1.612 -10.252 -17.825 1.00 86.81 81 LYS A CA 1
ATOM 653 C C . LYS A 1 81 ? 0.603 -10.409 -18.953 1.00 86.81 81 LYS A C 1
ATOM 655 O O . LYS A 1 81 ? -0.004 -11.472 -19.060 1.00 86.81 81 LYS A O 1
ATOM 660 N N . VAL A 1 82 ? 0.440 -9.383 -19.785 1.00 84.00 82 VAL A N 1
ATOM 661 C CA . VAL A 1 82 ? -0.491 -9.398 -20.923 1.00 84.00 82 VAL A CA 1
ATOM 662 C C . VAL A 1 82 ? -0.055 -10.429 -21.963 1.00 84.00 82 VAL A C 1
ATOM 664 O O . VAL A 1 82 ? -0.875 -11.231 -22.412 1.00 84.00 82 VAL A O 1
ATOM 667 N N . LEU A 1 83 ? 1.238 -10.475 -22.297 1.00 77.56 83 LEU A N 1
ATOM 668 C CA . LEU A 1 83 ? 1.755 -11.453 -23.255 1.00 77.56 83 LEU A CA 1
ATOM 669 C C . LEU A 1 83 ? 1.633 -12.893 -22.747 1.00 77.56 83 LEU A C 1
ATOM 671 O O . LEU A 1 83 ? 1.233 -13.767 -23.509 1.00 77.56 83 LEU A O 1
ATOM 675 N N . ALA A 1 84 ? 1.891 -13.142 -21.461 1.00 65.19 84 ALA A N 1
ATOM 676 C CA . ALA A 1 84 ? 1.732 -14.474 -20.876 1.00 65.19 84 ALA A CA 1
ATOM 677 C C . ALA A 1 84 ? 0.273 -14.975 -20.878 1.00 65.19 84 ALA A C 1
ATOM 679 O O . ALA A 1 84 ? 0.053 -16.180 -20.858 1.00 65.19 84 ALA A O 1
ATOM 680 N N . HIS A 1 85 ? -0.714 -14.071 -20.910 1.00 59.03 85 HIS A N 1
ATOM 681 C CA . HIS A 1 85 ? -2.137 -14.413 -21.036 1.00 59.03 85 HIS A CA 1
ATOM 682 C C . HIS A 1 85 ? -2.626 -14.529 -22.487 1.00 59.03 85 HIS A C 1
ATOM 684 O O . HIS A 1 85 ? -3.708 -15.057 -22.706 1.00 59.03 85 HIS A O 1
ATOM 690 N N . SER A 1 86 ? -1.859 -14.040 -23.467 1.00 56.78 86 SER A N 1
ATOM 691 C CA . SER A 1 86 ? -2.247 -14.034 -24.890 1.00 56.78 86 SER A CA 1
ATOM 692 C C . SER A 1 86 ? -1.727 -15.254 -25.668 1.00 56.78 86 SER A C 1
ATOM 694 O O . SER A 1 86 ? -1.964 -15.361 -26.866 1.00 56.78 86 SER A O 1
ATOM 696 N N . ILE A 1 87 ? -0.985 -16.147 -25.002 1.00 53.34 87 ILE A N 1
ATOM 697 C CA . ILE A 1 87 ? -0.381 -17.364 -25.580 1.00 53.34 87 ILE A CA 1
ATOM 698 C C . ILE A 1 87 ? -1.107 -18.639 -25.072 1.00 53.34 87 ILE A C 1
ATOM 700 O O . ILE A 1 87 ? -0.656 -19.756 -25.315 1.00 53.34 87 ILE A O 1
ATOM 704 N N . CYS A 1 88 ? -2.244 -18.493 -24.381 1.00 44.62 88 CYS A N 1
ATOM 705 C CA . CYS A 1 88 ? -3.152 -19.595 -24.043 1.00 44.62 88 CYS A CA 1
ATOM 706 C C . CYS A 1 88 ? -4.375 -19.597 -24.960 1.00 44.62 88 CYS A C 1
ATOM 708 O O . CYS A 1 88 ? -4.947 -18.503 -25.162 1.00 44.62 88 CYS A O 1
#

Nearest PDB structures (foldseek):
  7jlx-assembly1_D  TM=8.783E-01  e=1.322E-04  Nicotiana benthamiana
  7jlx-assembly1_A  TM=8.776E-01  e=1.087E-04  Nicotiana benthamiana
  3ozi-assembly1_A  TM=9.118E-01  e=8.732E-04  Linum usitatissimum
  5teb-assembly6_F  TM=8.345E-01  e=1.291E-03  Arabidopsis thaliana
  5teb-assembly7_G  TM=7.906E-01  e=3.427E-03  Arabidopsis thaliana

Solvent-accessible surface area (backbone atoms only — not comparable to full-atom values): 5218 Å² total; per-residue (Å²): 134,86,67,86,83,81,70,74,44,71,34,71,91,55,58,57,64,32,54,37,68,40,35,74,72,46,37,58,54,49,56,50,46,47,65,75,33,60,94,47,49,67,59,54,51,51,51,54,51,51,41,29,57,49,50,70,50,79,58,48,54,49,88,81,45,58,70,69,60,49,50,51,53,51,52,53,52,52,51,58,53,54,53,67,62,70,77,110

Secondary structure (DSSP, 8-state):
---TTT---EE-SS-HHHHHHT-THHHHHHHHHHHHTGGGHHHHHHHHHHHHHHHTS--EEGGGS-HHHHHHHHHHHHHHHHHHHS--

Foldseek 3Di:
DDPVQPDADEAEPDDLVCQQQCDDPSVVVLVVVCVVVVVPNVVSVVVNVVSNVNSPDDHHYCVVDPPVVNVVVVCVSVVVVVVVVVVD

pLDDT: mean 90.67, std 14.2, range [38.66, 98.44]

Sequence (88 aa):
MKSKGMVLPVFYNVDPSDVRKQSGSFAGAFAEHEKRFREDIEKVKRWRAALTEVANLSGLDSKNECERKLIEKIVEWVWGKVLAHSIC

Radius of gyration: 15.94 Å; Cα contacts (8 Å, |Δi|>4): 63; chains: 1; bounding box: 38×30×37 Å
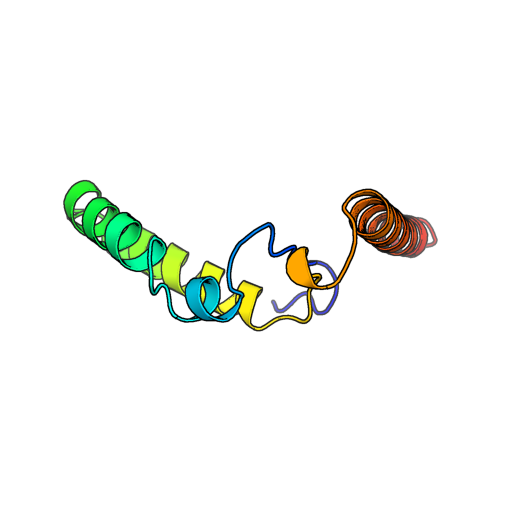
Organism: Prunus dulcis (NCBI:txid3755)

Mean predicted aligned error: 5.13 Å

InterPro domains:
  IPR000157 Toll/interleukin-1 receptor homology (TIR) domain [PF01582] (4-81)
  IPR000157 Toll/interleukin-1 receptor homology (TIR) domain [PS50104] (1-82)
  IPR035897 Toll/interleukin-1 receptor homology (TIR) domain superfamily [G3DSA:3.40.50.10140] (1-87)
  IPR035897 Toll/interleu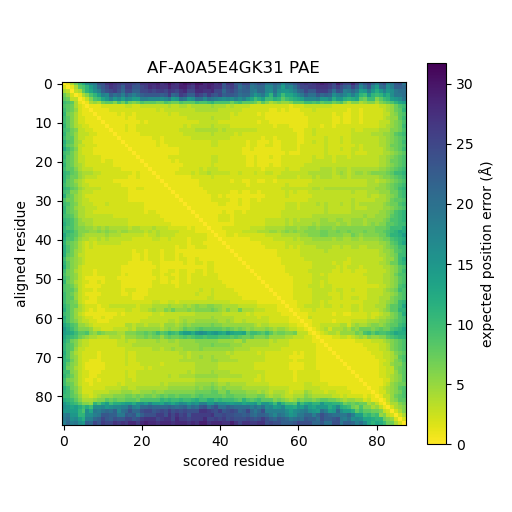kin-1 receptor homology (TIR) domain superfamily [SSF52200] (4-59)